Protein AF-A0A9X3T1T8-F1 (afdb_monomer_lite)

Structure (mmCIF, N/CA/C/O backbone):
data_AF-A0A9X3T1T8-F1
#
_entry.id   AF-A0A9X3T1T8-F1
#
loop_
_atom_site.group_PDB
_atom_site.id
_atom_site.type_symbol
_atom_site.label_atom_id
_atom_site.label_alt_id
_atom_site.label_comp_id
_atom_site.label_asym_id
_atom_site.label_entity_id
_atom_site.label_seq_id
_atom_site.pdbx_PDB_ins_code
_atom_site.Cartn_x
_atom_site.Cartn_y
_atom_site.Cartn_z
_atom_site.occupancy
_atom_site.B_iso_or_equiv
_atom_site.auth_seq_id
_atom_site.auth_comp_id
_atom_site.auth_asym_id
_atom_site.auth_atom_id
_atom_site.pdbx_PDB_model_num
ATOM 1 N N . TRP A 1 1 ? -4.944 -8.602 1.966 1.00 84.81 1 TRP A N 1
ATOM 2 C CA . TRP A 1 1 ? -4.885 -8.104 0.580 1.00 84.81 1 TRP A CA 1
ATOM 3 C C . TRP A 1 1 ? -3.464 -8.118 0.044 1.00 84.81 1 TRP A C 1
ATOM 5 O O . TRP A 1 1 ? -3.249 -8.813 -0.932 1.00 84.81 1 TRP A O 1
ATOM 15 N N . ASP A 1 2 ? -2.492 -7.480 0.701 1.00 90.12 2 ASP A N 1
ATOM 16 C CA . ASP A 1 2 ? -1.099 -7.441 0.212 1.00 90.12 2 ASP A CA 1
ATOM 17 C C . ASP A 1 2 ? -0.472 -8.834 0.019 1.00 90.12 2 ASP A C 1
ATOM 19 O O . ASP A 1 2 ? -0.155 -9.216 -1.102 1.00 90.12 2 ASP A O 1
ATOM 23 N N . SER A 1 3 ? -0.484 -9.684 1.052 1.00 91.00 3 SER A N 1
ATOM 24 C CA . SER A 1 3 ? 0.032 -11.059 0.929 1.00 91.00 3 SER A CA 1
ATOM 25 C C . SER A 1 3 ? -0.730 -11.918 -0.090 1.00 91.00 3 SER A C 1
ATOM 27 O O . SER A 1 3 ? -0.161 -12.836 -0.668 1.00 91.00 3 SER A O 1
ATOM 29 N N . TRP A 1 4 ? -2.019 -11.636 -0.321 1.00 93.44 4 TRP A N 1
ATOM 30 C CA . TRP A 1 4 ? -2.789 -12.320 -1.367 1.00 93.44 4 TRP A CA 1
ATOM 31 C C . TRP A 1 4 ? -2.235 -11.959 -2.749 1.00 93.44 4 TRP A C 1
ATOM 33 O O . TRP A 1 4 ? -1.998 -12.840 -3.573 1.00 93.44 4 TRP A O 1
ATOM 43 N N . LEU A 1 5 ? -1.995 -10.663 -2.977 1.00 93.62 5 LEU A N 1
ATOM 44 C CA . LEU A 1 5 ? -1.476 -10.140 -4.234 1.00 93.62 5 LEU A CA 1
ATOM 45 C C . LEU A 1 5 ? -0.045 -10.617 -4.483 1.00 93.62 5 LEU A C 1
ATOM 47 O O . LEU A 1 5 ? 0.260 -11.034 -5.597 1.00 93.62 5 LEU A O 1
ATOM 51 N N . ASP A 1 6 ? 0.801 -10.628 -3.451 1.00 92.88 6 ASP A N 1
ATOM 52 C CA . ASP A 1 6 ? 2.165 -11.156 -3.540 1.00 92.88 6 ASP A CA 1
ATOM 53 C C . ASP A 1 6 ? 2.180 -12.609 -4.006 1.00 92.88 6 ASP A C 1
ATOM 55 O O . ASP A 1 6 ? 2.944 -12.960 -4.904 1.00 92.88 6 ASP A O 1
ATOM 59 N N . LEU A 1 7 ? 1.319 -13.456 -3.436 1.00 93.81 7 LEU A N 1
ATOM 60 C CA . LEU A 1 7 ? 1.218 -14.854 -3.847 1.00 93.81 7 LEU A CA 1
ATOM 61 C C . LEU A 1 7 ? 0.688 -14.982 -5.279 1.00 93.81 7 LEU A C 1
ATOM 63 O O . LEU A 1 7 ? 1.213 -15.775 -6.055 1.00 93.81 7 LEU A O 1
ATOM 67 N N . ALA A 1 8 ? -0.310 -14.178 -5.650 1.00 92.50 8 ALA A N 1
ATOM 68 C CA . ALA A 1 8 ? -0.887 -14.192 -6.993 1.00 92.50 8 ALA A CA 1
ATOM 69 C C . ALA A 1 8 ? 0.084 -13.693 -8.082 1.00 92.50 8 ALA A C 1
ATOM 71 O O . ALA A 1 8 ? -0.002 -14.133 -9.230 1.00 92.50 8 ALA A O 1
ATOM 72 N N . ILE A 1 9 ? 0.986 -12.766 -7.746 1.00 92.19 9 ILE A N 1
ATOM 73 C CA . ILE A 1 9 ? 2.003 -12.245 -8.667 1.00 92.19 9 ILE A CA 1
ATOM 74 C C . ILE A 1 9 ? 3.186 -13.207 -8.774 1.00 92.19 9 ILE A C 1
ATOM 76 O O . ILE A 1 9 ? 3.611 -13.504 -9.889 1.00 92.19 9 ILE A O 1
ATOM 80 N N . ASN A 1 10 ? 3.709 -13.688 -7.643 1.00 91.56 10 ASN A N 1
ATOM 81 C CA . ASN A 1 10 ? 4.956 -14.456 -7.614 1.00 91.56 10 ASN A CA 1
ATOM 82 C C . ASN A 1 10 ? 4.764 -15.955 -7.889 1.00 91.56 10 ASN A C 1
ATOM 84 O O . ASN A 1 10 ? 5.688 -16.599 -8.379 1.00 91.56 10 ASN A O 1
ATOM 88 N N . PHE A 1 11 ? 3.581 -16.508 -7.600 1.00 93.12 11 PHE A N 1
ATOM 89 C CA . PHE A 1 11 ? 3.280 -17.939 -7.745 1.00 93.12 11 PHE A CA 1
ATOM 90 C C . PHE A 1 11 ? 1.949 -18.174 -8.487 1.00 93.12 11 PHE A C 1
ATOM 92 O O . PHE A 1 11 ? 1.043 -18.828 -7.955 1.00 93.12 11 PHE A O 1
ATOM 99 N N . PRO A 1 12 ? 1.781 -17.634 -9.712 1.00 91.56 12 PRO A N 1
ATOM 100 C CA . PRO A 1 12 ? 0.511 -17.710 -10.434 1.00 91.56 12 PRO A CA 1
ATOM 101 C C . PRO A 1 12 ? 0.094 -19.155 -10.754 1.00 91.56 12 PRO A C 1
ATOM 103 O O . PRO A 1 12 ? -1.092 -19.477 -10.675 1.00 91.56 12 PRO A O 1
ATOM 106 N N . ASP A 1 13 ? 1.056 -20.032 -11.052 1.00 95.38 13 ASP A N 1
ATOM 107 C CA . ASP A 1 13 ? 0.796 -21.428 -11.425 1.00 95.38 13 ASP A CA 1
ATOM 108 C C . ASP A 1 13 ? 0.424 -22.309 -10.225 1.00 95.38 13 ASP A C 1
ATOM 110 O O . ASP A 1 13 ? -0.352 -23.258 -10.361 1.00 95.38 13 ASP A O 1
ATOM 114 N N . ASP A 1 14 ? 0.905 -21.959 -9.029 1.00 93.62 14 ASP A N 1
ATOM 115 C CA . ASP A 1 14 ? 0.616 -22.705 -7.801 1.00 93.62 14 ASP A CA 1
ATOM 116 C C . ASP A 1 14 ? -0.821 -22.478 -7.312 1.00 93.62 14 ASP A C 1
ATOM 118 O O . ASP A 1 14 ? -1.359 -23.283 -6.542 1.00 93.62 14 ASP A O 1
ATOM 122 N N . ARG A 1 15 ? -1.456 -21.379 -7.751 1.00 90.56 15 ARG A N 1
ATOM 123 C CA . ARG A 1 15 ? -2.833 -20.989 -7.394 1.00 90.56 15 ARG A CA 1
ATOM 124 C C . ARG A 1 15 ? -3.065 -21.052 -5.879 1.00 90.56 15 ARG A C 1
ATOM 126 O O . ARG A 1 15 ? -4.097 -21.536 -5.410 1.00 90.56 15 ARG A O 1
ATOM 133 N N . VAL A 1 16 ? -2.088 -20.563 -5.104 1.00 91.06 16 VAL A N 1
ATOM 134 C CA . VAL A 1 16 ? -2.050 -20.658 -3.628 1.00 91.06 16 VAL A CA 1
ATOM 135 C C . VAL A 1 16 ? -3.320 -20.102 -2.985 1.00 91.06 16 VAL A C 1
ATOM 137 O O . VAL A 1 16 ? -3.848 -20.670 -2.029 1.00 91.06 16 VAL A O 1
ATOM 140 N N . THR A 1 17 ? -3.861 -19.028 -3.556 1.00 87.38 17 THR A N 1
ATOM 141 C CA . THR A 1 17 ? -5.080 -18.357 -3.088 1.00 87.38 17 THR A CA 1
ATOM 142 C C . 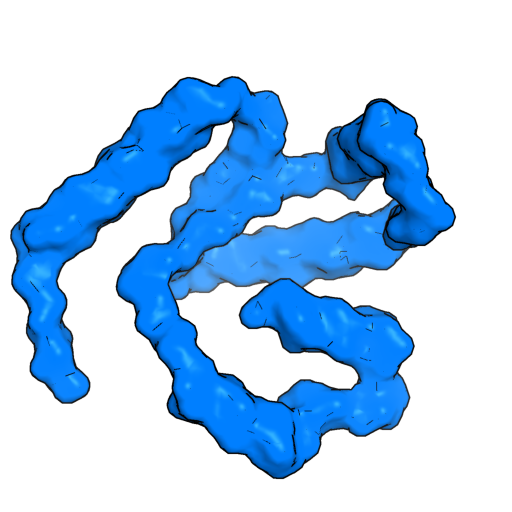THR A 1 17 ? -6.345 -19.215 -3.232 1.00 87.38 17 THR A C 1
ATOM 144 O O . THR A 1 17 ? -7.385 -18.916 -2.646 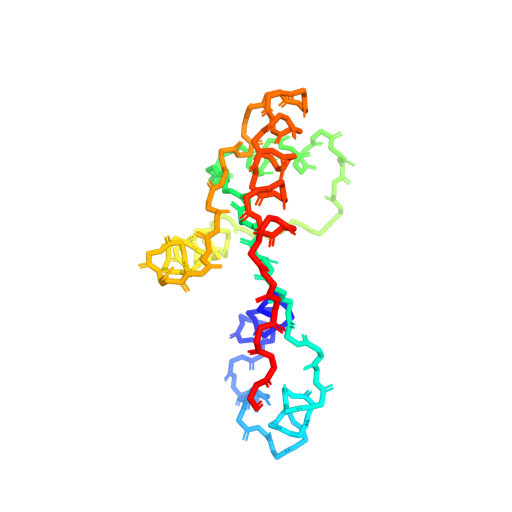1.00 87.38 17 THR A O 1
ATOM 147 N N . GLU A 1 18 ? -6.278 -20.334 -3.956 1.00 91.50 18 GLU A N 1
ATOM 148 C CA . GLU A 1 18 ? -7.383 -21.283 -4.098 1.00 91.50 18 GLU A CA 1
ATOM 149 C C . GLU A 1 18 ? -7.298 -22.461 -3.127 1.00 91.50 18 GLU A C 1
ATOM 151 O O . GLU A 1 18 ? -8.276 -23.205 -2.967 1.00 91.50 18 GLU A O 1
ATOM 156 N N . TRP A 1 19 ? -6.156 -22.633 -2.457 1.00 94.62 19 TRP A N 1
ATOM 157 C CA . TRP A 1 19 ? -5.925 -23.752 -1.558 1.00 94.62 19 TRP A CA 1
ATOM 158 C C . TRP A 1 19 ? -6.892 -23.718 -0.377 1.00 94.62 19 TRP A C 1
ATOM 160 O O . TRP A 1 19 ? -7.244 -22.670 0.168 1.00 94.62 19 TRP A O 1
ATOM 170 N N . ARG A 1 20 ? -7.289 -24.906 0.093 1.00 95.81 20 ARG A N 1
ATOM 171 C CA . ARG A 1 20 ? -8.174 -25.022 1.264 1.00 95.81 20 ARG A CA 1
ATOM 172 C C . ARG A 1 20 ? -7.573 -24.345 2.494 1.00 95.81 20 ARG A C 1
ATOM 174 O O . ARG A 1 20 ? -8.312 -23.718 3.243 1.00 95.81 20 ARG A O 1
ATOM 181 N N . LEU A 1 21 ? -6.256 -24.464 2.680 1.00 94.38 21 LEU A N 1
ATOM 182 C CA . LEU A 1 21 ? -5.537 -23.821 3.780 1.00 94.38 21 LEU A CA 1
ATOM 183 C C . LEU A 1 21 ? -5.663 -22.294 3.717 1.00 94.38 21 LEU A C 1
ATOM 185 O O . LEU A 1 21 ? -5.974 -21.674 4.729 1.00 94.38 21 LEU A O 1
ATOM 189 N N . TRP A 1 22 ? -5.506 -21.709 2.529 1.00 93.12 22 TRP A N 1
ATOM 190 C CA . TRP A 1 22 ? -5.664 -20.273 2.322 1.00 93.12 22 TRP A CA 1
ATOM 191 C C . TRP A 1 22 ? -7.078 -19.795 2.675 1.00 93.12 22 TRP A C 1
ATOM 193 O O . TRP A 1 22 ? -7.239 -18.858 3.450 1.00 93.12 22 TRP A O 1
ATOM 203 N N . ARG A 1 23 ? -8.118 -20.511 2.227 1.00 91.31 23 ARG A N 1
ATOM 204 C CA . ARG A 1 23 ? -9.514 -20.172 2.571 1.00 91.31 23 ARG A CA 1
ATOM 205 C C . ARG A 1 23 ? -9.798 -20.230 4.076 1.00 91.31 23 ARG A C 1
ATOM 207 O O . ARG A 1 23 ? -10.647 -19.490 4.567 1.00 91.31 23 ARG A O 1
ATOM 214 N N . TRP A 1 24 ? -9.145 -21.132 4.812 1.00 95.00 24 TRP A N 1
ATOM 215 C CA . TRP A 1 24 ? -9.249 -21.165 6.276 1.00 95.00 24 TRP A CA 1
ATOM 216 C C . TRP A 1 24 ? -8.537 -19.979 6.918 1.00 95.00 24 TRP A C 1
ATOM 218 O O . TRP A 1 24 ? -9.090 -19.379 7.837 1.00 95.00 24 TRP A O 1
ATOM 228 N N . LEU A 1 25 ? -7.357 -19.622 6.410 1.00 93.62 25 LEU A N 1
ATOM 229 C CA . LEU A 1 25 ? -6.612 -18.455 6.867 1.00 93.62 25 LEU A CA 1
ATOM 230 C C . LEU A 1 25 ? -7.419 -17.166 6.666 1.00 93.62 25 LEU A C 1
ATOM 232 O O . LEU A 1 25 ? -7.553 -16.396 7.609 1.00 93.62 25 LEU A O 1
ATOM 236 N N . GLU A 1 26 ? -8.021 -16.963 5.491 1.00 91.44 26 GLU A N 1
ATOM 237 C CA . GLU A 1 26 ? -8.862 -15.789 5.209 1.00 91.44 26 GLU A CA 1
ATOM 238 C C . GLU A 1 26 ? -10.053 -15.676 6.164 1.00 91.44 26 GLU A C 1
ATOM 240 O O . GLU A 1 26 ? -10.370 -14.583 6.622 1.00 91.44 26 GLU A O 1
ATOM 245 N N . LYS A 1 27 ? -10.694 -16.800 6.508 1.00 91.88 27 LYS A N 1
ATOM 246 C CA . LYS A 1 27 ? -11.816 -16.816 7.462 1.00 91.88 27 LYS A CA 1
ATOM 247 C C . LYS A 1 27 ? -11.392 -16.533 8.898 1.00 91.88 27 LYS A C 1
ATOM 249 O O . LYS A 1 27 ? -12.188 -16.009 9.669 1.00 91.88 27 LYS A O 1
ATOM 254 N N . ALA A 1 28 ? -10.184 -16.946 9.271 1.00 94.75 28 ALA A N 1
ATOM 255 C CA . ALA A 1 28 ? -9.641 -16.729 10.607 1.00 94.75 28 ALA A CA 1
ATOM 256 C C . ALA A 1 28 ? -8.989 -15.345 10.760 1.00 94.75 28 ALA A C 1
ATOM 258 O O . ALA A 1 28 ? -8.772 -14.897 11.886 1.00 94.75 28 ALA A O 1
ATOM 259 N N . ALA A 1 29 ? -8.662 -14.677 9.651 1.00 92.25 29 ALA A N 1
ATOM 260 C CA . ALA A 1 29 ? -8.042 -13.366 9.667 1.00 92.25 29 ALA A CA 1
ATOM 261 C C . ALA A 1 29 ? -9.019 -12.304 10.209 1.00 92.25 29 ALA A C 1
ATOM 263 O O . ALA A 1 29 ? -10.185 -12.270 9.807 1.00 92.25 29 ALA A O 1
ATOM 264 N N . PRO A 1 30 ? -8.566 -11.407 11.103 1.00 90.94 30 PRO A N 1
ATOM 265 C CA . PRO A 1 30 ? -9.403 -10.321 11.588 1.00 90.94 30 PRO A CA 1
ATOM 266 C C . PRO A 1 30 ? -9.778 -9.381 10.438 1.00 90.94 30 PRO A C 1
ATOM 268 O O . PRO A 1 30 ? -8.923 -8.954 9.659 1.00 90.94 30 PRO A O 1
ATOM 271 N N . CYS A 1 31 ? -11.061 -9.029 10.352 1.00 87.75 31 CYS A N 1
ATOM 272 C CA . CYS A 1 31 ? -11.529 -7.999 9.434 1.00 87.75 31 CYS A CA 1
ATOM 273 C C . CYS A 1 31 ? -11.419 -6.629 10.119 1.00 87.75 31 CYS A C 1
ATOM 275 O O . CYS A 1 31 ? -12.030 -6.449 11.172 1.00 87.75 31 CYS A O 1
ATOM 277 N N . PRO A 1 32 ? -10.674 -5.664 9.555 1.00 89.56 32 PRO A N 1
ATOM 278 C CA . PRO A 1 32 ? -10.569 -4.335 10.142 1.00 89.56 32 PRO A CA 1
ATOM 279 C C . PRO A 1 32 ? -11.863 -3.537 9.936 1.00 89.56 32 PRO A C 1
ATOM 281 O O . PRO A 1 32 ? -12.510 -3.667 8.892 1.00 89.56 32 PRO A O 1
ATOM 284 N N . ASP A 1 33 ? -12.195 -2.678 10.903 1.00 89.62 33 ASP A N 1
ATOM 285 C CA . ASP A 1 33 ? -13.336 -1.753 10.817 1.00 89.62 33 ASP A CA 1
ATOM 286 C C . ASP A 1 33 ? -13.109 -0.654 9.766 1.00 89.62 33 ASP A C 1
ATOM 288 O O . ASP A 1 33 ? -14.052 -0.198 9.126 1.00 89.62 33 ASP A O 1
ATOM 292 N N . LEU A 1 34 ? -11.846 -0.258 9.564 1.00 91.62 34 LEU A N 1
ATOM 293 C CA . LEU A 1 34 ? -11.417 0.720 8.564 1.00 91.62 34 LEU A CA 1
ATOM 294 C C . LEU A 1 34 ? -10.228 0.201 7.766 1.00 91.62 34 LEU A C 1
ATOM 296 O O . LEU A 1 34 ? -9.317 -0.425 8.310 1.00 91.62 34 LEU A O 1
ATOM 300 N N . ARG A 1 35 ? -10.210 0.507 6.469 1.00 93.12 35 ARG A N 1
ATOM 301 C CA . ARG A 1 35 ? -9.136 0.114 5.554 1.00 93.12 35 ARG A CA 1
ATOM 302 C C . ARG A 1 35 ? -8.629 1.349 4.838 1.00 93.12 35 ARG A C 1
ATOM 304 O O . ARG A 1 35 ? -9.407 2.032 4.181 1.00 93.12 35 ARG A O 1
ATOM 311 N N . PHE A 1 36 ? -7.337 1.623 4.953 1.00 94.56 36 PHE A N 1
ATOM 312 C CA . PHE A 1 36 ? -6.692 2.741 4.272 1.00 94.56 36 PHE A CA 1
ATOM 313 C C . PHE A 1 36 ? -5.762 2.210 3.195 1.00 94.56 36 PHE A C 1
ATOM 315 O O . PHE A 1 36 ? -5.007 1.266 3.435 1.00 94.56 36 PHE A O 1
ATOM 322 N N . LEU A 1 37 ? -5.818 2.821 2.018 1.00 95.19 37 LEU A N 1
ATOM 323 C CA . LEU A 1 37 ? -4.994 2.448 0.885 1.00 95.19 37 LEU A CA 1
ATOM 324 C C . LEU A 1 37 ? -4.198 3.653 0.408 1.00 95.19 37 LEU A C 1
ATOM 326 O O . LEU A 1 37 ? -4.761 4.627 -0.080 1.00 95.19 37 LEU A O 1
ATOM 330 N N . PHE A 1 38 ? -2.882 3.556 0.521 1.00 95.75 38 PHE A N 1
ATOM 331 C CA . PHE A 1 38 ? -1.957 4.586 0.078 1.00 95.75 38 PHE A CA 1
ATOM 332 C C . PHE A 1 38 ? -1.524 4.282 -1.346 1.00 95.75 38 PHE A C 1
ATOM 334 O O . PHE A 1 38 ? -0.835 3.288 -1.573 1.00 95.75 38 PHE A O 1
ATOM 341 N N . LEU A 1 39 ? -1.919 5.124 -2.298 1.00 95.88 39 LEU A N 1
ATOM 342 C CA . LEU A 1 39 ? -1.493 4.964 -3.687 1.00 95.88 39 LEU A CA 1
ATOM 343 C C . LEU A 1 39 ? -0.441 6.002 -4.045 1.00 95.88 39 LEU A C 1
ATOM 345 O O . LEU A 1 39 ? -0.569 7.176 -3.713 1.00 95.88 39 LEU A O 1
ATOM 349 N N . ILE A 1 40 ? 0.573 5.545 -4.767 1.00 96.69 40 ILE A N 1
ATOM 350 C CA . ILE A 1 40 ? 1.571 6.369 -5.445 1.00 96.69 40 ILE A CA 1
ATOM 351 C C . ILE A 1 40 ? 1.706 5.867 -6.881 1.00 96.69 40 ILE A C 1
ATOM 353 O O . ILE A 1 40 ? 1.325 4.733 -7.181 1.00 96.69 40 ILE A O 1
ATOM 357 N N . SER A 1 41 ? 2.240 6.700 -7.771 1.00 97.62 41 SER A N 1
ATOM 358 C CA . SER A 1 41 ? 2.538 6.261 -9.133 1.00 97.62 41 SER A CA 1
ATOM 359 C C . SER A 1 41 ? 3.710 5.270 -9.155 1.00 97.62 41 SER A C 1
ATOM 361 O O . SER A 1 41 ? 4.484 5.171 -8.195 1.00 97.62 41 SER A O 1
ATOM 363 N N . VAL A 1 42 ? 3.862 4.544 -10.266 1.00 97.81 42 VAL A N 1
ATOM 364 C CA . VAL A 1 42 ? 5.001 3.633 -10.474 1.00 97.81 42 VAL A CA 1
ATOM 365 C C . VAL A 1 42 ? 6.322 4.405 -10.403 1.00 97.81 42 VAL A C 1
ATOM 367 O O . VAL A 1 42 ? 7.272 3.951 -9.771 1.00 97.81 42 VAL A O 1
ATOM 370 N N . GLU A 1 43 ? 6.364 5.606 -10.976 1.00 97.38 43 GLU A N 1
ATOM 371 C CA . GLU A 1 43 ? 7.545 6.470 -10.986 1.00 97.38 43 GLU A CA 1
ATOM 372 C C . GLU A 1 43 ? 7.953 6.884 -9.568 1.00 97.38 43 GLU A C 1
ATOM 374 O O . GLU A 1 43 ? 9.128 6.796 -9.208 1.00 97.38 43 GLU A O 1
ATOM 379 N N . GLU A 1 44 ? 6.991 7.293 -8.736 1.00 97.19 44 GLU A N 1
ATOM 380 C CA . GLU A 1 44 ? 7.276 7.662 -7.347 1.00 97.19 44 GLU A CA 1
ATOM 381 C C . GLU A 1 44 ? 7.685 6.437 -6.512 1.00 97.19 44 GLU A C 1
ATOM 383 O O . GLU A 1 44 ? 8.557 6.547 -5.648 1.00 97.19 44 GLU A O 1
ATOM 388 N N . SER A 1 45 ? 7.123 5.257 -6.795 1.00 95.94 45 SER A N 1
ATOM 389 C CA . SER A 1 45 ? 7.542 4.001 -6.160 1.00 95.94 45 SER A CA 1
ATOM 390 C C . SER A 1 45 ? 9.009 3.677 -6.464 1.00 95.94 45 SER A C 1
ATOM 392 O O . SER A 1 45 ? 9.795 3.479 -5.533 1.00 95.94 45 SER A O 1
ATOM 394 N N . ILE A 1 46 ? 9.407 3.731 -7.741 1.00 96.06 46 ILE A N 1
ATOM 395 C CA . ILE A 1 46 ? 10.791 3.498 -8.185 1.00 96.06 46 ILE A CA 1
ATOM 396 C C . ILE A 1 46 ? 11.745 4.503 -7.532 1.00 96.06 46 ILE A C 1
ATOM 398 O O . ILE A 1 46 ? 12.746 4.111 -6.928 1.00 96.06 46 ILE A O 1
ATOM 402 N N . LYS A 1 47 ? 11.405 5.794 -7.580 1.00 95.75 47 LYS A N 1
ATOM 403 C CA . LYS A 1 47 ? 12.204 6.867 -6.975 1.00 95.75 47 LYS A CA 1
ATOM 404 C C . LYS A 1 47 ? 12.414 6.659 -5.469 1.00 95.75 47 LYS A C 1
ATOM 406 O O . LYS A 1 47 ? 13.514 6.868 -4.960 1.00 95.75 47 LYS A O 1
ATOM 411 N N . ARG A 1 48 ? 11.386 6.232 -4.725 1.00 94.00 48 ARG A N 1
ATOM 412 C CA . ARG A 1 48 ? 11.516 5.952 -3.281 1.00 94.00 48 ARG A CA 1
ATOM 413 C C . ARG A 1 48 ? 12.360 4.709 -3.003 1.00 94.00 48 ARG A C 1
ATOM 415 O O . ARG A 1 48 ? 13.139 4.725 -2.050 1.00 94.00 48 ARG A O 1
ATOM 422 N N . ALA A 1 49 ? 12.237 3.666 -3.821 1.00 93.94 49 ALA A N 1
ATOM 423 C CA . ALA A 1 49 ? 13.069 2.467 -3.719 1.00 93.94 49 ALA A CA 1
ATOM 424 C C . ALA A 1 49 ? 14.555 2.778 -3.985 1.00 93.94 49 ALA A C 1
ATOM 426 O O . ALA A 1 49 ? 15.439 2.236 -3.316 1.00 93.94 49 ALA A O 1
ATOM 427 N N . GLU A 1 50 ? 14.836 3.704 -4.909 1.00 93.75 50 GLU A N 1
ATOM 428 C CA . GLU A 1 50 ? 16.180 4.234 -5.162 1.00 93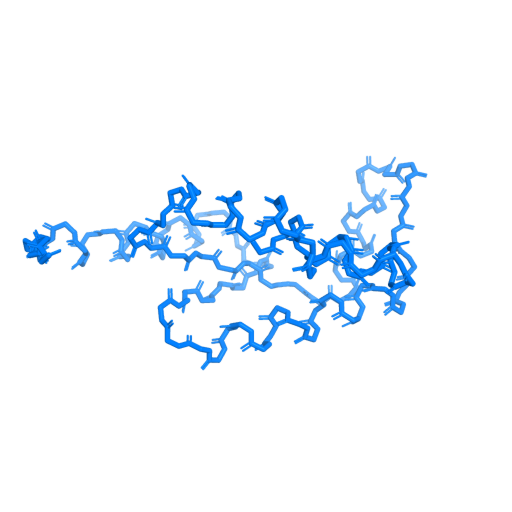.75 50 GLU A CA 1
ATOM 429 C C . GLU A 1 50 ? 16.780 4.920 -3.942 1.00 93.75 50 GLU A C 1
ATOM 431 O O . GLU A 1 50 ? 17.880 4.559 -3.525 1.00 93.75 50 GLU A O 1
ATOM 436 N N . ILE A 1 51 ? 16.038 5.850 -3.336 1.00 94.62 51 ILE A N 1
ATOM 437 C CA . ILE A 1 51 ? 16.475 6.583 -2.138 1.00 94.62 51 ILE A CA 1
ATOM 438 C C . ILE A 1 51 ? 16.771 5.625 -0.977 1.00 94.62 51 ILE A C 1
ATOM 440 O O . ILE A 1 51 ? 17.742 5.814 -0.247 1.00 94.62 51 ILE A O 1
ATOM 444 N N . LYS A 1 52 ? 15.947 4.587 -0.810 1.00 91.38 52 LYS A N 1
ATOM 445 C CA . LYS A 1 52 ? 16.112 3.580 0.247 1.00 91.38 52 LYS A CA 1
ATOM 446 C C . LYS A 1 52 ? 17.240 2.583 -0.020 1.00 91.38 52 LYS A C 1
ATOM 448 O O . LYS A 1 52 ? 17.603 1.841 0.889 1.00 91.38 52 LYS A O 1
ATOM 453 N N . GLY A 1 53 ? 17.763 2.524 -1.245 1.00 92.50 53 GLY A N 1
ATOM 454 C CA . GLY A 1 53 ? 18.719 1.495 -1.641 1.00 92.50 53 GLY A CA 1
ATOM 455 C C . GLY A 1 53 ? 18.125 0.084 -1.583 1.00 92.50 53 GLY A C 1
ATOM 456 O O . GLY A 1 53 ? 18.819 -0.844 -1.175 1.00 92.50 53 GLY A O 1
ATOM 457 N N . GLU A 1 54 ? 16.847 -0.084 -1.949 1.00 88.88 54 GLU A N 1
ATOM 458 C CA . GLU A 1 54 ? 16.177 -1.390 -1.869 1.00 88.88 54 GLU A CA 1
ATOM 459 C C . GLU A 1 54 ? 16.899 -2.431 -2.755 1.00 88.88 54 GLU A C 1
ATOM 461 O O . GLU A 1 54 ? 17.082 -2.177 -3.954 1.00 88.88 54 GLU A O 1
ATOM 466 N N . PRO A 1 55 ? 17.325 -3.582 -2.187 1.00 86.38 55 PRO A N 1
ATOM 467 C CA . PRO A 1 55 ? 18.153 -4.570 -2.884 1.00 86.38 55 PRO A CA 1
ATOM 468 C C . PRO A 1 55 ? 17.369 -5.418 -3.893 1.00 86.38 55 PRO A C 1
ATOM 470 O O . PRO A 1 55 ? 17.952 -5.926 -4.848 1.00 86.38 55 PRO A O 1
ATOM 473 N N . PHE A 1 56 ? 16.057 -5.561 -3.695 1.00 84.00 56 PHE A N 1
ATOM 474 C CA . PHE A 1 56 ? 15.167 -6.351 -4.542 1.00 84.00 56 PHE A CA 1
ATOM 475 C C . PHE A 1 56 ? 14.006 -5.467 -4.976 1.00 84.00 56 PHE A C 1
ATOM 477 O O . PHE A 1 56 ? 13.030 -5.312 -4.247 1.00 84.00 56 PHE A O 1
ATOM 484 N N . ARG A 1 57 ? 14.153 -4.829 -6.137 1.00 87.44 57 ARG A N 1
ATOM 485 C CA . ARG A 1 57 ? 13.126 -3.939 -6.678 1.00 87.44 57 ARG A CA 1
ATOM 486 C C . ARG A 1 57 ? 12.217 -4.716 -7.606 1.00 87.44 57 ARG A C 1
ATOM 488 O O . ARG A 1 57 ? 12.705 -5.403 -8.504 1.00 87.44 57 ARG A O 1
ATOM 495 N N . ASP A 1 58 ? 10.917 -4.546 -7.414 1.00 92.12 58 ASP A N 1
ATOM 496 C CA . ASP A 1 58 ? 9.945 -4.980 -8.404 1.00 92.12 58 ASP A CA 1
ATOM 497 C C . ASP A 1 58 ? 10.190 -4.209 -9.711 1.00 92.12 58 ASP A C 1
ATOM 499 O O . ASP A 1 58 ? 10.428 -2.993 -9.683 1.00 92.12 58 ASP A O 1
ATOM 503 N N . PRO A 1 59 ? 10.151 -4.885 -10.867 1.00 94.19 59 PRO A N 1
ATOM 504 C CA . PRO A 1 59 ? 10.290 -4.203 -12.137 1.00 94.19 59 PRO A CA 1
ATOM 505 C C . PRO A 1 59 ? 9.025 -3.369 -12.440 1.00 94.19 59 PRO A C 1
ATOM 507 O O . PRO A 1 59 ? 7.948 -3.646 -11.891 1.00 94.19 59 PRO A O 1
ATOM 510 N N . PRO A 1 60 ? 9.118 -2.334 -13.297 1.00 96.31 60 PRO A N 1
ATOM 511 C CA . PRO A 1 60 ? 8.027 -1.382 -13.526 1.00 96.31 60 PRO A CA 1
ATOM 512 C C . PRO A 1 60 ? 6.688 -2.026 -13.915 1.00 96.31 60 PRO A C 1
ATOM 514 O O . PRO A 1 60 ? 5.632 -1.559 -13.494 1.00 96.31 60 PRO A O 1
ATOM 517 N N . GLU A 1 61 ? 6.710 -3.121 -14.673 1.00 96.62 61 GLU A N 1
ATOM 518 C CA . GLU A 1 61 ? 5.519 -3.869 -15.075 1.00 96.62 61 GLU A CA 1
ATOM 519 C C . GLU A 1 61 ? 4.807 -4.550 -13.897 1.00 96.62 61 GLU A C 1
ATOM 521 O O . GLU A 1 61 ? 3.574 -4.591 -13.854 1.00 96.62 61 GLU A O 1
ATOM 526 N N . VAL A 1 62 ? 5.560 -5.033 -12.903 1.00 95.75 62 VAL A N 1
ATOM 527 C CA . VAL A 1 62 ? 4.995 -5.613 -11.677 1.00 95.75 62 VAL A CA 1
ATOM 528 C C . VAL A 1 62 ? 4.392 -4.506 -10.820 1.00 95.75 62 VAL A C 1
ATOM 530 O O . VAL A 1 62 ? 3.263 -4.647 -10.346 1.00 95.75 62 VAL A O 1
ATOM 533 N N . LEU A 1 63 ? 5.087 -3.372 -10.690 1.00 96.69 63 LEU A N 1
ATOM 534 C CA . LEU A 1 63 ? 4.569 -2.195 -9.989 1.00 96.69 63 LEU A CA 1
ATOM 535 C C . LEU A 1 63 ? 3.278 -1.669 -10.633 1.00 96.69 63 LEU A C 1
ATOM 537 O O . LEU A 1 63 ? 2.329 -1.347 -9.919 1.00 96.69 63 LEU A O 1
ATOM 541 N N . ALA A 1 64 ? 3.203 -1.643 -11.966 1.00 97.50 64 ALA A N 1
ATOM 542 C CA . ALA A 1 64 ? 1.998 -1.252 -12.694 1.00 97.50 64 ALA A CA 1
ATOM 543 C C . ALA A 1 64 ? 0.825 -2.203 -12.411 1.00 97.50 64 ALA A C 1
ATOM 545 O O . ALA A 1 64 ? -0.275 -1.745 -12.101 1.00 97.50 64 ALA A O 1
ATOM 546 N N . ARG A 1 65 ? 1.067 -3.521 -12.427 1.00 96.31 65 ARG A N 1
ATOM 547 C CA . ARG A 1 65 ? 0.048 -4.530 -12.092 1.00 96.31 65 ARG A CA 1
ATOM 548 C C . ARG A 1 65 ? -0.433 -4.406 -10.643 1.00 96.31 65 ARG A C 1
ATOM 550 O O . ARG A 1 65 ? -1.628 -4.534 -10.379 1.00 96.31 65 ARG A O 1
ATOM 557 N N . ARG A 1 66 ? 0.478 -4.134 -9.701 1.00 96.62 66 ARG A N 1
ATOM 558 C CA . ARG A 1 66 ? 0.121 -3.863 -8.299 1.00 96.62 66 ARG A CA 1
ATOM 559 C C . ARG A 1 66 ? -0.744 -2.612 -8.184 1.00 96.62 66 ARG A C 1
ATOM 561 O O . ARG A 1 66 ? -1.777 -2.647 -7.519 1.00 96.62 66 ARG A O 1
ATOM 568 N N . LEU A 1 67 ? -0.341 -1.527 -8.843 1.00 96.69 67 LEU A N 1
ATOM 569 C CA . LEU A 1 67 ? -1.080 -0.270 -8.831 1.00 96.69 67 LEU A CA 1
ATOM 570 C C . LEU A 1 67 ? -2.494 -0.446 -9.397 1.00 96.69 67 LEU A C 1
ATOM 572 O O . LEU A 1 67 ? -3.446 0.018 -8.777 1.00 96.69 67 LEU A O 1
ATOM 576 N N . GLU A 1 68 ? -2.647 -1.157 -10.515 1.00 96.44 68 GLU A N 1
ATOM 577 C CA . GLU A 1 68 ? -3.955 -1.451 -11.110 1.00 96.44 68 GLU A CA 1
ATOM 578 C C . GLU A 1 68 ? -4.863 -2.228 -10.144 1.00 96.44 68 GLU A C 1
ATOM 580 O O . GLU A 1 68 ? -6.015 -1.841 -9.929 1.00 96.44 68 GLU A O 1
ATOM 585 N N . PHE A 1 69 ? -4.336 -3.280 -9.505 1.00 95.62 69 PHE A N 1
ATOM 586 C CA . PHE A 1 69 ? -5.079 -4.060 -8.513 1.00 95.62 69 PHE A CA 1
ATOM 587 C C . PHE A 1 69 ? -5.555 -3.186 -7.345 1.00 95.62 69 PHE A C 1
ATOM 589 O O . PHE A 1 69 ? -6.732 -3.204 -6.979 1.00 95.62 69 PHE A O 1
ATOM 596 N N . TYR A 1 70 ? -4.655 -2.376 -6.788 1.00 95.75 70 TYR A N 1
ATOM 597 C CA . TYR A 1 70 ? -4.972 -1.500 -5.667 1.00 95.75 70 TYR A CA 1
ATOM 598 C C . TYR A 1 70 ? -5.945 -0.377 -6.053 1.00 95.75 70 TYR A C 1
ATOM 600 O O . TYR A 1 70 ? -6.865 -0.071 -5.298 1.00 95.75 70 TYR A O 1
ATOM 608 N N . GLN A 1 71 ? -5.834 0.181 -7.258 1.00 95.44 71 GLN A N 1
ATOM 609 C CA . GLN A 1 71 ? -6.846 1.092 -7.799 1.00 95.44 71 GLN A CA 1
ATOM 610 C C . GLN A 1 71 ? -8.210 0.409 -7.969 1.00 95.44 71 GLN A C 1
ATOM 612 O O . GLN A 1 71 ? -9.237 1.071 -7.847 1.00 95.44 71 GLN A O 1
ATOM 617 N N . GLY A 1 72 ? -8.241 -0.897 -8.250 1.00 94.81 72 GLY A N 1
ATOM 618 C CA . GLY A 1 72 ? -9.452 -1.717 -8.192 1.00 94.81 72 GLY A CA 1
ATOM 619 C C . GLY A 1 72 ? -10.097 -1.669 -6.808 1.00 94.81 72 GLY A C 1
ATOM 620 O O . GLY A 1 72 ? -11.238 -1.230 -6.691 1.00 94.81 72 GLY A O 1
ATOM 621 N N . LEU A 1 73 ? -9.329 -2.007 -5.766 1.00 92.25 73 LEU A N 1
ATOM 622 C CA . LEU A 1 73 ? -9.800 -1.977 -4.374 1.00 92.25 73 LEU A CA 1
ATOM 623 C C . LEU A 1 73 ? -10.262 -0.583 -3.933 1.00 92.25 73 LEU A C 1
ATOM 625 O O . LEU A 1 73 ? -11.259 -0.462 -3.233 1.00 92.25 73 LEU A O 1
ATOM 629 N N . ALA A 1 74 ? -9.588 0.481 -4.378 1.00 90.75 74 ALA A N 1
ATOM 630 C CA . ALA A 1 74 ? -9.977 1.859 -4.069 1.00 90.75 74 ALA A CA 1
ATOM 631 C C . ALA A 1 74 ? -11.385 2.239 -4.569 1.00 90.75 74 ALA A C 1
ATOM 633 O O . ALA A 1 74 ? -11.954 3.217 -4.089 1.00 90.75 74 ALA A O 1
ATOM 634 N N . ARG A 1 75 ? -11.932 1.504 -5.549 1.00 88.50 75 ARG A N 1
ATOM 635 C CA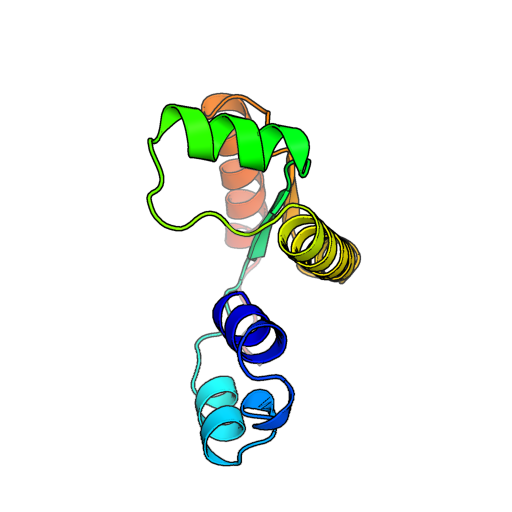 . ARG A 1 75 ? -13.290 1.709 -6.080 1.00 88.50 75 ARG A CA 1
ATOM 636 C C . ARG A 1 75 ? -14.348 0.888 -5.338 1.00 88.50 75 ARG A C 1
ATOM 638 O O . ARG A 1 75 ? -15.533 1.099 -5.578 1.00 88.50 75 ARG A O 1
ATOM 645 N N . GLU A 1 76 ? -13.939 -0.050 -4.489 1.00 88.19 76 GLU A N 1
ATOM 646 C CA . GLU A 1 76 ? -14.844 -0.865 -3.681 1.00 88.19 76 GLU A CA 1
ATOM 647 C C . GLU A 1 76 ? -15.244 -0.136 -2.391 1.00 88.19 76 GLU A C 1
ATOM 649 O O . GLU A 1 76 ? -14.469 0.630 -1.811 1.00 88.19 76 GLU A O 1
ATOM 654 N N . ASP A 1 77 ? -16.452 -0.418 -1.898 1.00 79.06 77 ASP A N 1
ATOM 655 C CA . ASP A 1 77 ? -16.924 0.132 -0.629 1.00 79.06 77 ASP A CA 1
ATOM 656 C C . ASP A 1 77 ? -16.045 -0.322 0.551 1.00 79.06 77 ASP A C 1
ATOM 658 O O . ASP A 1 77 ? -15.608 -1.471 0.649 1.00 79.06 77 ASP A O 1
ATOM 662 N N . GLY A 1 78 ? -15.820 0.591 1.500 1.00 85.06 78 GLY A N 1
ATOM 663 C CA . GLY A 1 78 ? -15.066 0.319 2.729 1.00 85.06 78 GLY A CA 1
ATOM 664 C C . GLY A 1 78 ? -13.560 0.580 2.644 1.00 85.06 78 GLY A C 1
ATOM 665 O O . GLY A 1 78 ? -12.858 0.342 3.629 1.00 85.06 78 GLY A O 1
ATOM 666 N N . TRP A 1 79 ? -13.062 1.093 1.514 1.00 92.12 79 TRP A N 1
ATOM 667 C CA . TRP A 1 79 ? -11.685 1.566 1.377 1.00 92.12 79 TRP A CA 1
ATOM 668 C C . TRP A 1 79 ? -11.592 3.091 1.416 1.00 92.12 79 TRP A C 1
ATOM 670 O O . TRP A 1 79 ? -12.263 3.807 0.679 1.00 92.12 79 TRP A O 1
ATOM 680 N N . HIS A 1 80 ? -10.689 3.590 2.254 1.00 92.62 80 HIS A N 1
ATOM 681 C CA . HIS A 1 80 ? -10.260 4.980 2.274 1.00 92.62 80 HIS A CA 1
ATOM 682 C C . HIS A 1 80 ? -8.970 5.107 1.472 1.00 92.62 80 HIS A C 1
ATOM 684 O O . HIS A 1 80 ? -7.883 4.804 1.967 1.00 92.62 80 HIS A O 1
ATOM 690 N N . TRP A 1 81 ? -9.085 5.537 0.222 1.00 92.75 81 TRP A N 1
ATOM 691 C CA . TRP A 1 81 ? -7.913 5.863 -0.578 1.00 92.75 81 TRP A CA 1
ATOM 692 C C . TRP A 1 81 ? -7.271 7.177 -0.109 1.00 92.75 81 TRP A C 1
ATOM 694 O O . TRP A 1 81 ? -7.962 8.166 0.135 1.00 92.75 81 TRP A O 1
ATOM 704 N N . LEU A 1 82 ? -5.944 7.166 -0.003 1.00 94.38 82 LEU A N 1
ATOM 705 C CA . LEU A 1 82 ? -5.094 8.296 0.342 1.00 94.38 82 LEU A CA 1
ATOM 706 C C . LEU A 1 82 ? -4.011 8.467 -0.727 1.00 94.38 82 LEU A C 1
ATOM 708 O O . LEU A 1 82 ? -3.415 7.489 -1.194 1.00 94.38 82 LEU A O 1
ATOM 712 N N . ASP A 1 83 ? -3.724 9.718 -1.078 1.00 94.38 83 ASP A N 1
ATOM 713 C CA . ASP A 1 83 ? -2.558 10.057 -1.888 1.00 94.38 83 ASP A CA 1
ATOM 714 C C . ASP A 1 83 ? -1.285 9.863 -1.046 1.00 94.38 83 ASP A C 1
ATOM 716 O O . ASP A 1 83 ? -1.052 10.559 -0.059 1.00 94.38 83 ASP A O 1
ATOM 720 N N . GLY A 1 84 ? -0.462 8.880 -1.417 1.00 94.44 84 GLY A N 1
ATOM 721 C CA . GLY A 1 84 ? 0.787 8.565 -0.723 1.00 94.44 84 GLY A CA 1
ATOM 722 C C . GLY A 1 84 ? 1.939 9.532 -1.025 1.00 94.44 84 GLY A C 1
ATOM 723 O O . GLY A 1 84 ? 3.056 9.315 -0.536 1.00 94.44 84 GLY A O 1
ATOM 724 N N . THR A 1 85 ? 1.705 10.556 -1.852 1.00 95.06 85 THR A N 1
ATOM 725 C CA . THR A 1 85 ? 2.660 11.633 -2.161 1.00 95.06 85 THR A CA 1
ATOM 726 C C . THR A 1 85 ? 2.501 12.863 -1.267 1.00 95.06 85 THR A C 1
ATOM 728 O O . THR A 1 85 ? 3.411 13.689 -1.211 1.00 95.06 85 THR A O 1
ATOM 731 N N . GLU A 1 86 ? 1.400 12.938 -0.518 1.00 95.94 86 GLU A N 1
ATOM 732 C CA . GLU A 1 86 ? 1.137 13.984 0.469 1.00 95.94 86 GLU A CA 1
ATOM 733 C C . GLU A 1 86 ? 2.101 13.937 1.662 1.00 95.94 86 GLU A C 1
ATOM 735 O O . GLU A 1 86 ? 2.792 12.942 1.915 1.00 95.94 86 GLU A O 1
ATOM 740 N N . THR A 1 87 ? 2.135 15.028 2.433 1.00 95.69 87 THR A N 1
ATOM 741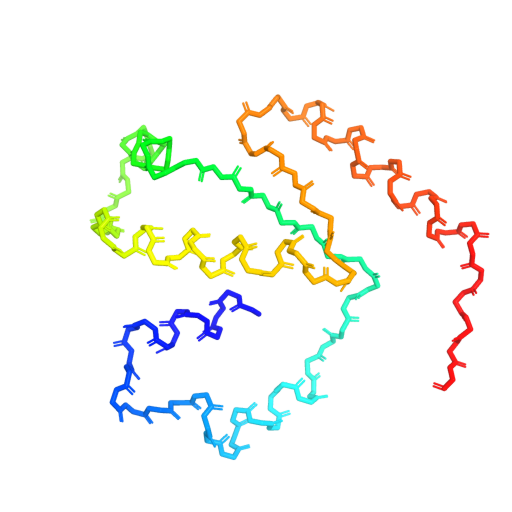 C CA . THR A 1 87 ? 2.955 15.074 3.648 1.00 95.69 87 THR A CA 1
ATOM 742 C C . THR A 1 87 ? 2.387 14.153 4.738 1.00 95.69 87 THR A C 1
ATOM 744 O O . THR A 1 87 ? 1.169 13.932 4.797 1.00 95.69 87 THR A O 1
ATOM 747 N N . PRO A 1 88 ? 3.234 13.630 5.646 1.00 95.06 88 PRO A N 1
ATOM 748 C CA . PRO A 1 88 ? 2.772 12.813 6.767 1.00 95.06 88 PRO A CA 1
ATOM 749 C C . PRO A 1 88 ? 1.693 13.494 7.617 1.00 95.06 88 PRO A C 1
ATOM 751 O O . PRO A 1 88 ? 0.760 12.830 8.062 1.00 95.06 88 PRO A O 1
ATOM 754 N N . GLU A 1 89 ? 1.782 14.811 7.810 1.00 97.44 89 GLU A N 1
ATOM 755 C CA . GLU A 1 89 ? 0.812 15.600 8.577 1.00 97.44 89 GLU A CA 1
ATOM 756 C C . GLU A 1 89 ? -0.552 15.602 7.887 1.00 97.44 89 GLU A C 1
ATOM 758 O O . GLU A 1 89 ? -1.573 15.352 8.528 1.00 97.44 89 GLU A O 1
ATOM 763 N N . LYS A 1 90 ? -0.572 15.809 6.564 1.00 95.50 90 LYS A N 1
ATOM 764 C CA . LYS A 1 90 ? -1.816 15.828 5.796 1.00 95.50 90 LYS A CA 1
ATOM 765 C C . LYS A 1 90 ? -2.506 14.468 5.807 1.00 95.50 90 LYS A C 1
ATOM 767 O O . LYS A 1 90 ? -3.712 14.377 6.028 1.00 95.50 90 LYS A O 1
ATOM 772 N N . VAL A 1 91 ? -1.728 13.408 5.605 1.00 95.94 91 VAL A N 1
ATOM 773 C CA . VAL A 1 91 ? -2.188 12.021 5.723 1.00 95.94 91 VAL A CA 1
ATOM 774 C C . VAL A 1 91 ? -2.760 11.749 7.115 1.00 95.94 91 VAL A C 1
ATOM 776 O O . VAL A 1 91 ? -3.841 11.170 7.240 1.00 95.94 91 VAL A O 1
ATOM 779 N N . PHE A 1 92 ? -2.046 12.171 8.160 1.00 96.06 92 PHE A N 1
ATOM 780 C CA . PHE A 1 92 ? -2.444 11.962 9.548 1.00 96.06 92 PHE A CA 1
ATOM 781 C C . PHE A 1 92 ? -3.801 12.607 9.850 1.00 96.06 92 PHE A C 1
ATOM 783 O O . PHE A 1 92 ? -4.680 11.942 10.399 1.00 96.06 92 PHE A O 1
ATOM 790 N N . GLU A 1 93 ? -4.011 13.857 9.427 1.00 94.94 93 GLU A N 1
ATOM 791 C CA . GLU A 1 93 ? -5.295 14.556 9.579 1.00 94.94 93 GLU A CA 1
ATOM 792 C C . GLU A 1 93 ? -6.464 13.769 8.969 1.00 94.94 93 GLU A C 1
ATOM 794 O O . GLU A 1 93 ? -7.530 13.649 9.582 1.00 94.94 93 GLU A O 1
ATOM 799 N N . VAL A 1 94 ? -6.271 13.200 7.773 1.00 92.88 94 VAL A N 1
ATOM 800 C CA . VAL A 1 94 ? -7.318 12.426 7.090 1.00 92.88 94 VAL A CA 1
ATOM 801 C C . VAL A 1 94 ? -7.639 11.137 7.848 1.00 92.88 94 VAL A C 1
ATOM 803 O O . VAL A 1 94 ? -8.816 10.812 8.029 1.00 92.88 94 VAL A O 1
ATOM 806 N N . ILE A 1 95 ? -6.617 10.422 8.331 1.00 94.62 95 ILE A N 1
ATOM 807 C CA . ILE A 1 95 ? -6.797 9.175 9.090 1.00 94.62 95 ILE A CA 1
ATOM 808 C C . ILE A 1 95 ? -7.550 9.438 10.395 1.00 94.62 95 ILE A C 1
ATOM 810 O O . ILE A 1 95 ? -8.518 8.734 10.689 1.00 94.62 95 ILE A O 1
ATOM 814 N N . ILE A 1 96 ? -7.160 10.469 11.152 1.00 95.38 96 ILE A N 1
ATOM 815 C CA . ILE A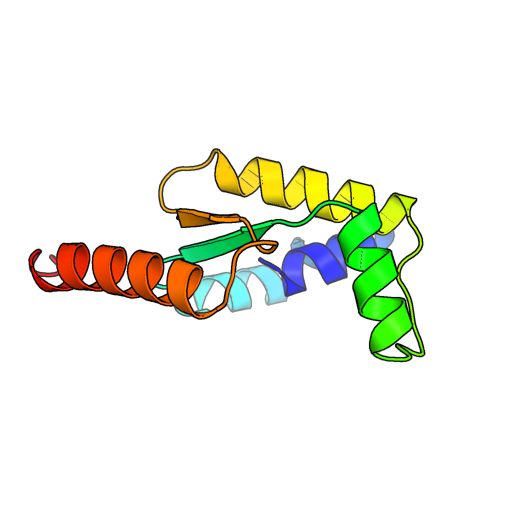 1 96 ? -7.842 10.834 12.401 1.00 95.38 96 ILE A CA 1
ATOM 816 C C . ILE A 1 96 ? -9.301 11.216 12.132 1.00 95.38 96 ILE A C 1
ATOM 818 O O . ILE A 1 96 ? -10.199 10.701 12.796 1.00 95.38 96 ILE A O 1
ATOM 822 N N . SER A 1 97 ? -9.571 12.015 11.091 1.00 91.88 97 SER A N 1
ATOM 823 C CA . SER A 1 97 ? -10.951 12.370 10.730 1.00 91.88 97 SER A CA 1
ATOM 824 C C . SER A 1 97 ? -11.813 11.148 10.385 1.00 91.88 97 SER A C 1
ATOM 826 O O . SER A 1 97 ? -13.012 11.141 10.672 1.00 91.88 97 SER A O 1
ATOM 828 N N . ALA A 1 98 ? -11.240 10.117 9.759 1.00 90.50 98 ALA A N 1
ATOM 829 C CA . ALA A 1 98 ? -11.952 8.877 9.452 1.00 90.50 98 ALA A CA 1
ATOM 830 C C . ALA A 1 98 ? -12.198 8.015 10.707 1.00 90.50 98 ALA A C 1
ATOM 832 O O . ALA A 1 98 ? -13.283 7.443 10.861 1.00 90.50 98 ALA A O 1
ATOM 833 N N . LEU A 1 99 ? -11.233 7.968 11.630 1.00 90.62 99 LEU A N 1
ATOM 834 C CA . LEU A 1 99 ? -11.371 7.274 12.913 1.00 90.62 99 LEU A CA 1
ATOM 835 C C . LEU A 1 99 ? -12.474 7.897 13.778 1.00 90.62 99 LEU A C 1
ATOM 837 O O . LEU A 1 99 ? -13.344 7.169 14.258 1.00 90.62 99 LEU A O 1
ATOM 841 N N . ASP A 1 100 ? -12.510 9.225 13.897 1.00 90.81 100 ASP A N 1
ATOM 842 C CA . ASP A 1 100 ? -13.509 9.939 14.708 1.00 90.81 100 ASP A CA 1
ATOM 843 C C . ASP A 1 100 ? -14.947 9.716 14.211 1.00 90.81 100 ASP A C 1
ATOM 845 O O . ASP A 1 100 ? -15.887 9.573 14.996 1.00 90.81 100 ASP A O 1
ATOM 849 N N . ARG A 1 101 ? -15.143 9.616 12.889 1.00 81.88 101 ARG A N 1
ATOM 850 C CA . ARG A 1 101 ? -16.458 9.291 12.299 1.00 81.88 101 ARG A CA 1
ATOM 851 C C . ARG A 1 101 ? -16.923 7.874 12.633 1.00 81.88 101 ARG A C 1
ATOM 853 O O . ARG A 1 101 ? -18.125 7.610 12.613 1.00 81.88 101 ARG A O 1
ATOM 860 N N . THR A 1 102 ? -15.983 6.978 12.915 1.00 73.75 102 THR A N 1
ATOM 861 C CA . THR A 1 102 ? -16.243 5.560 13.183 1.00 73.75 102 THR A CA 1
ATOM 862 C C . THR A 1 102 ? -16.493 5.320 14.665 1.00 73.75 102 THR A C 1
ATOM 864 O O . THR A 1 102 ? -17.444 4.626 15.010 1.00 73.75 102 THR A O 1
ATOM 867 N N . THR A 1 103 ? -15.725 5.958 15.554 1.00 65.06 103 THR A N 1
ATOM 868 C CA . THR A 1 103 ? -15.939 5.886 17.012 1.00 65.06 103 THR A CA 1
ATOM 869 C C . THR A 1 103 ? -17.257 6.535 17.448 1.00 65.06 103 THR A C 1
ATOM 871 O O . THR A 1 103 ? -17.854 6.111 18.436 1.00 65.06 103 THR A O 1
ATOM 874 N N . ALA A 1 104 ? -17.766 7.506 16.682 1.00 58.28 104 ALA A N 1
ATOM 875 C CA . ALA A 1 104 ? -19.075 8.125 16.900 1.00 58.28 104 ALA A CA 1
ATOM 876 C C . ALA A 1 104 ? -20.278 7.238 16.505 1.00 58.28 104 ALA A C 1
ATOM 878 O O . ALA A 1 104 ? -21.421 7.587 16.812 1.00 58.28 104 ALA A O 1
ATOM 879 N N . ARG A 1 105 ? -20.062 6.100 15.827 1.00 51.66 105 ARG A N 1
ATOM 880 C CA . ARG A 1 105 ? -21.121 5.169 15.411 1.00 51.66 105 ARG A CA 1
ATOM 881 C C . ARG A 1 105 ? -20.965 3.876 16.230 1.00 51.66 105 ARG A C 1
ATOM 883 O O . ARG A 1 105 ? -19.975 3.177 16.040 1.00 51.66 105 ARG A O 1
ATOM 890 N N . PRO A 1 106 ? -21.887 3.530 17.155 1.00 46.50 106 PRO A N 1
ATOM 891 C CA . PRO A 1 106 ? -21.732 2.319 17.954 1.00 46.50 106 PRO A CA 1
ATOM 892 C C . PRO A 1 106 ? -21.704 1.114 17.015 1.00 46.50 106 PRO A C 1
ATOM 894 O O . PRO A 1 106 ? -22.597 0.942 16.183 1.00 46.50 106 PRO A O 1
ATOM 897 N N . THR A 1 107 ? -20.653 0.306 17.128 1.00 54.50 107 THR A N 1
ATOM 898 C CA . THR A 1 107 ? -20.460 -0.905 16.335 1.00 54.50 107 THR A CA 1
ATOM 899 C C . THR A 1 107 ? -21.579 -1.886 16.683 1.00 54.50 107 THR A C 1
ATOM 901 O O . THR A 1 107 ? -21.505 -2.613 17.674 1.00 54.50 107 THR A O 1
ATOM 904 N N . LEU A 1 108 ? -22.660 -1.886 15.901 1.00 47.47 108 LEU A N 1
ATOM 905 C CA . LEU A 1 108 ? -23.674 -2.934 15.952 1.00 47.47 108 LEU A CA 1
ATOM 906 C C . LEU A 1 108 ? -23.030 -4.208 15.402 1.00 47.47 108 LEU A C 1
ATOM 908 O O . LEU A 1 108 ? -23.051 -4.464 14.200 1.00 47.47 108 LEU A O 1
ATOM 912 N N . LYS A 1 109 ? -22.408 -4.987 16.289 1.00 37.97 109 LYS A N 1
ATOM 913 C CA . LYS A 1 109 ? -22.034 -6.369 15.987 1.00 37.97 109 LYS A CA 1
ATOM 914 C C . LYS A 1 109 ? -23.330 -7.162 15.795 1.00 37.97 109 LYS A C 1
ATOM 916 O O . LYS A 1 109 ? -24.129 -7.244 16.726 1.00 37.97 109 LYS A O 1
ATOM 921 N N . THR A 1 110 ? -23.540 -7.671 14.583 1.00 37.84 110 THR A N 1
ATOM 922 C CA . THR A 1 110 ? -24.550 -8.695 14.260 1.00 37.84 110 THR A CA 1
ATOM 923 C C . THR A 1 110 ? -23.894 -10.063 14.244 1.00 37.84 110 THR A C 1
ATOM 925 O O . THR A 1 110 ? -22.689 -10.121 13.908 1.00 37.84 110 THR A O 1
#

Radius of gyration: 16.75 Å; chains: 1; bounding box: 43×41×33 Å

Foldseek 3Di:
DVVVLVCCLPPVPVPVCPDPVNVVVVVPDDDDQAAEDEDDQLVVVVVVCVVVVPPDDDPSVSVVVVRVVSVVVCPDPRYHYDHNVDDPVVVVVVVVVVVVVSVVDPPPDD

Sequence (110 aa):
WDSWLDLAINFPDDRVTEWRLWRWLEKAAPCPDLRFLFLISVEESIKRAEIKGEPFRDPPEVLARRLEFYQGLAREDGWHWLDGTETPEKVFEVIISALDRTTARPTLKT

Secondary structure (DSSP, 8-state):
-HHHHHHHHH-TTTTGGGSHHHHHHHHHSPPPS-EEEEE--HHHHHHHHHHHT-SSPPPHHHHHHHHHHHHHHTTSTTEEEEETTS-HHHHHHHHHHHHHHHHTS-----

pLDDT: mean 89.71, std 12.02, range [37.84, 97.81]